Protein AF-A0A7C8ZR14-F1 (afdb_monomer_lite)

Organism: Opuntia streptacantha (NCBI:txid393608)

Foldseek 3Di:
DPPVPPPPDPVLVVLVVVLVVLVVVLVVCVVVVVVVVNVVSVVVSVVSVVVSVVSVVVVVVVCCVVPPPDDPDCDPVNVLVVVCVVVVPNPVLDDVVVVVCLVCQLVVVCVVDPPPSVVSVVVSVQVVCVSRVVHDPPDD

pLDDT: mean 73.41, std 15.35, range [33.25, 92.5]

Sequence (140 aa):
VRLRHAEFPEEVKELEKQIRQISNKKDDCIRSQDFEKAAEFRDKEVDLKLQMSALISKVKELKKTEYGEVGPVVTEADIRRVVSTWTGIPVQKVSSDESHRLLKMEETLRGRVIGQDEAVKAISSAIRRARVGLKNPNHP

Radius of gyration: 27.33 Å; chains: 1; bounding box: 54×26×74 Å

Secondary structure (DSSP, 8-state):
---TT----HHHHHHHHHHHHHHHHHHHHHHTT-HHHHHHHHHHHHHHHHHHHHHHHHHHHHHHHHS-S------HHHHHHHHHHHH---GGG--HHHHHHHHSHHHHHHTTSSS-HHHHHHHHHHHHHHHTT---TT--

Structure (mmCIF, N/CA/C/O backbone):
data_AF-A0A7C8ZR14-F1
#
_entry.id   AF-A0A7C8ZR14-F1
#
loop_
_atom_site.group_PDB
_atom_site.id
_atom_site.type_symbol
_atom_site.label_atom_id
_atom_site.label_alt_id
_atom_site.label_comp_id
_atom_site.label_asym_id
_atom_site.label_entity_id
_atom_site.label_seq_id
_atom_site.pdbx_PDB_ins_code
_atom_site.Cartn_x
_atom_site.Cartn_y
_atom_site.Cartn_z
_atom_site.occupancy
_atom_site.B_iso_or_equiv
_atom_site.auth_seq_id
_atom_site.auth_comp_id
_atom_site.auth_asym_id
_atom_site.auth_atom_id
_atom_site.pdbx_PDB_model_num
ATOM 1 N N . VAL A 1 1 ? 6.190 -9.579 -10.944 1.00 39.53 1 VAL A N 1
ATOM 2 C CA . VAL A 1 1 ? 7.145 -10.184 -9.985 1.00 39.53 1 VAL A CA 1
ATOM 3 C C . VAL A 1 1 ? 6.357 -10.632 -8.775 1.00 39.53 1 VAL A C 1
ATOM 5 O O . VAL A 1 1 ? 5.856 -9.789 -8.048 1.00 39.53 1 VAL A O 1
ATOM 8 N N . ARG A 1 2 ? 6.144 -11.945 -8.631 1.00 33.25 2 ARG A N 1
ATOM 9 C CA . ARG A 1 2 ? 5.555 -12.518 -7.418 1.00 33.25 2 ARG A CA 1
ATOM 10 C C . ARG A 1 2 ? 6.653 -12.503 -6.359 1.00 33.25 2 ARG A C 1
ATOM 12 O O . ARG A 1 2 ? 7.562 -13.323 -6.425 1.00 33.25 2 ARG A O 1
ATOM 19 N N . LEU A 1 3 ? 6.594 -11.539 -5.444 1.00 41.19 3 LEU A N 1
ATOM 20 C CA . LEU A 1 3 ? 7.351 -11.577 -4.196 1.00 41.19 3 LEU A CA 1
ATOM 21 C C . LEU A 1 3 ? 6.832 -12.782 -3.402 1.00 41.19 3 LEU A C 1
ATOM 23 O O . LEU A 1 3 ? 5.840 -12.690 -2.691 1.00 41.19 3 LEU A O 1
ATOM 27 N N . ARG A 1 4 ? 7.457 -13.944 -3.609 1.00 40.19 4 ARG A N 1
ATOM 28 C CA . ARG A 1 4 ? 7.044 -15.230 -3.030 1.00 40.19 4 ARG A CA 1
ATOM 29 C C . ARG A 1 4 ? 7.347 -15.362 -1.532 1.00 40.19 4 ARG A C 1
ATOM 31 O O . ARG A 1 4 ? 7.118 -16.432 -0.992 1.00 40.19 4 ARG A O 1
ATOM 38 N N . HIS A 1 5 ? 7.862 -14.334 -0.854 1.00 40.53 5 HIS A N 1
ATOM 39 C CA . HIS A 1 5 ? 8.293 -14.424 0.556 1.00 40.53 5 HIS A CA 1
ATOM 40 C C . HIS A 1 5 ? 7.665 -13.355 1.466 1.00 40.53 5 HIS A C 1
ATOM 42 O O . HIS A 1 5 ? 8.197 -13.016 2.521 1.00 40.53 5 HIS A O 1
ATOM 48 N N . ALA A 1 6 ? 6.501 -12.839 1.079 1.00 46.66 6 ALA A N 1
ATOM 49 C CA . ALA A 1 6 ? 5.667 -12.020 1.951 1.00 46.66 6 ALA A CA 1
ATOM 50 C C . ALA A 1 6 ? 4.261 -12.617 2.041 1.00 46.66 6 ALA A C 1
ATOM 52 O O . ALA A 1 6 ? 3.263 -11.925 1.856 1.00 46.66 6 ALA A O 1
ATOM 53 N N . GLU A 1 7 ? 4.164 -13.917 2.317 1.00 47.78 7 GLU A N 1
ATOM 54 C CA . GLU A 1 7 ? 2.962 -14.394 2.989 1.00 47.78 7 GLU A CA 1
ATOM 55 C C . GLU A 1 7 ? 3.010 -13.786 4.391 1.00 47.78 7 GLU A C 1
ATOM 57 O O . GLU A 1 7 ? 3.703 -14.259 5.290 1.00 47.78 7 GLU A O 1
ATOM 62 N N . PHE A 1 8 ? 2.357 -12.629 4.542 1.00 55.09 8 PHE A N 1
ATOM 63 C CA . PHE A 1 8 ? 1.856 -12.236 5.849 1.00 55.09 8 PHE A CA 1
ATOM 64 C C . PHE A 1 8 ? 1.107 -13.452 6.403 1.00 55.09 8 PHE A C 1
ATOM 66 O O . PHE A 1 8 ? 0.346 -14.046 5.626 1.00 55.09 8 PHE A O 1
ATOM 73 N N . PRO A 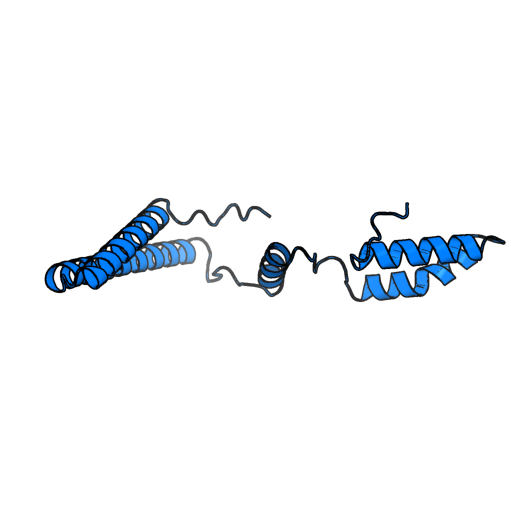1 9 ? 1.344 -13.835 7.672 1.00 68.94 9 PRO A N 1
ATOM 74 C CA . PRO A 1 9 ? 0.678 -14.983 8.271 1.00 68.94 9 PRO A CA 1
ATOM 75 C C . PRO A 1 9 ? -0.816 -14.928 7.954 1.00 68.94 9 PRO A C 1
ATOM 77 O O . PRO A 1 9 ? -1.401 -13.842 8.008 1.00 68.94 9 PRO A O 1
ATOM 80 N N . GLU A 1 10 ? -1.420 -16.061 7.591 1.00 71.62 10 GLU A N 1
ATOM 81 C CA . GLU A 1 10 ? -2.864 -16.162 7.313 1.00 71.62 10 GLU A CA 1
ATOM 82 C C . GLU A 1 10 ? -3.681 -15.479 8.429 1.00 71.62 10 GLU A C 1
ATOM 84 O O . GLU A 1 10 ? -4.591 -14.700 8.150 1.00 71.62 10 GLU A O 1
ATOM 89 N N . GLU A 1 11 ? -3.221 -15.627 9.675 1.00 73.19 11 GLU A N 1
ATOM 90 C CA . GLU A 1 11 ? -3.733 -14.964 10.880 1.00 73.19 11 GLU A CA 1
ATOM 91 C C . GLU A 1 11 ? -3.822 -13.430 10.758 1.00 73.19 11 GLU A C 1
ATOM 93 O O . GLU A 1 11 ? -4.821 -12.826 11.140 1.00 73.19 11 GLU A O 1
ATOM 98 N N . VAL A 1 12 ? -2.809 -12.770 10.182 1.00 76.81 12 VAL A N 1
ATOM 99 C CA . VAL A 1 12 ? -2.785 -11.304 10.021 1.00 76.81 12 VAL A CA 1
ATOM 100 C C . VAL A 1 12 ? -3.794 -10.853 8.965 1.00 76.81 12 VAL A C 1
ATOM 102 O O . VAL A 1 12 ? -4.459 -9.834 9.150 1.00 76.81 12 VAL A O 1
ATOM 105 N N . LYS A 1 13 ? -3.948 -11.612 7.872 1.00 78.69 13 LYS A N 1
ATOM 106 C CA . LYS A 1 13 ? -4.955 -11.311 6.838 1.00 78.69 13 LYS A CA 1
ATOM 107 C C . LYS A 1 13 ? -6.372 -11.478 7.378 1.00 78.69 13 LYS A C 1
ATOM 109 O O . LYS A 1 13 ? -7.266 -10.703 7.033 1.00 78.69 13 LYS A O 1
ATOM 114 N N . GLU A 1 14 ? -6.583 -12.491 8.209 1.00 83.19 14 GLU A N 1
ATOM 115 C CA . GLU A 1 14 ? -7.879 -12.765 8.814 1.00 83.19 14 GLU A CA 1
ATOM 116 C C . GLU A 1 14 ? -8.258 -11.687 9.837 1.00 83.19 14 GLU A C 1
ATOM 118 O O . GLU A 1 14 ? -9.372 -11.161 9.782 1.00 83.19 14 GLU A O 1
ATOM 123 N N . LEU A 1 15 ? -7.304 -11.245 10.666 1.00 83.38 15 LEU A N 1
ATOM 124 C CA . LEU A 1 15 ? -7.471 -10.089 11.552 1.00 83.38 15 LEU A CA 1
ATOM 125 C C . LEU A 1 15 ? -7.766 -8.797 10.778 1.00 83.38 15 LEU A C 1
ATOM 127 O O . LEU A 1 15 ? -8.674 -8.055 11.147 1.00 83.38 15 LEU A O 1
ATOM 131 N N . GLU A 1 16 ? -7.071 -8.536 9.668 1.00 82.88 16 GLU A N 1
ATOM 132 C CA . GLU A 1 16 ? -7.337 -7.354 8.837 1.00 82.88 16 GLU A CA 1
ATOM 133 C C . GLU A 1 16 ? -8.766 -7.374 8.262 1.00 82.88 16 GLU A C 1
ATOM 135 O O . GLU A 1 16 ? -9.469 -6.357 8.253 1.00 82.88 16 GLU A O 1
ATOM 140 N N . LYS A 1 17 ? -9.236 -8.550 7.827 1.00 88.69 17 LYS A N 1
ATOM 141 C CA . LYS A 1 17 ? -10.613 -8.743 7.356 1.00 88.69 17 LYS A CA 1
ATOM 142 C C . LYS A 1 17 ? -11.626 -8.492 8.475 1.00 88.69 17 LYS A C 1
ATOM 144 O O . LYS A 1 17 ? -12.638 -7.834 8.227 1.00 88.69 17 LYS A O 1
ATOM 149 N N . GLN A 1 18 ? -11.357 -8.971 9.689 1.00 86.88 18 GLN A N 1
ATOM 150 C CA . GLN A 1 18 ? -12.218 -8.748 10.855 1.00 86.88 18 GLN A CA 1
ATOM 151 C C . GLN A 1 18 ? -12.276 -7.266 11.253 1.00 86.88 18 GLN A C 1
ATOM 153 O O . GLN A 1 18 ? -13.371 -6.733 11.436 1.00 86.88 18 GLN A O 1
ATOM 158 N N . ILE A 1 19 ? -11.134 -6.570 11.291 1.00 88.62 19 ILE A N 1
ATOM 159 C CA . ILE A 1 19 ? -11.067 -5.122 11.554 1.00 88.62 19 ILE A CA 1
ATOM 160 C C . ILE A 1 19 ? -11.901 -4.358 10.523 1.00 88.62 19 ILE A C 1
ATOM 162 O O . ILE A 1 19 ? -12.688 -3.484 10.883 1.00 88.62 19 ILE A O 1
ATOM 166 N N . ARG A 1 20 ? -11.797 -4.722 9.239 1.00 89.44 20 ARG A N 1
ATOM 167 C CA . ARG A 1 20 ? -12.578 -4.086 8.169 1.00 89.44 20 ARG A CA 1
ATOM 168 C C . ARG A 1 20 ? -14.084 -4.299 8.346 1.00 89.44 20 ARG A C 1
ATOM 170 O O . ARG A 1 20 ? -14.862 -3.367 8.166 1.00 89.44 20 ARG A O 1
ATOM 177 N N . GLN A 1 21 ? -14.502 -5.505 8.733 1.00 91.62 21 GLN A N 1
ATOM 178 C CA . GLN A 1 21 ? -15.908 -5.793 9.031 1.00 91.62 21 GLN A CA 1
ATOM 179 C C . GLN A 1 21 ? -16.421 -4.997 10.236 1.00 91.62 21 GLN A C 1
ATOM 181 O O . GLN A 1 21 ? -17.545 -4.501 10.202 1.00 91.62 21 GLN A O 1
ATOM 186 N N . ILE A 1 22 ? -15.616 -4.864 11.291 1.00 90.75 22 ILE A N 1
ATOM 187 C CA . ILE A 1 22 ? -15.981 -4.106 12.495 1.00 90.75 22 ILE A CA 1
ATOM 188 C C . ILE A 1 22 ? -16.031 -2.606 12.210 1.00 90.75 22 ILE A C 1
ATOM 190 O O . ILE A 1 22 ? -16.966 -1.952 12.662 1.00 90.75 22 ILE A O 1
ATOM 194 N N . SER A 1 23 ? -15.110 -2.076 11.401 1.00 90.50 23 SER A N 1
ATOM 195 C CA . SER A 1 23 ? -15.153 -0.677 10.965 1.00 90.50 23 SER A CA 1
ATOM 196 C C . SER A 1 23 ? -16.450 -0.368 10.221 1.00 90.50 23 SER A C 1
ATOM 198 O O . SER A 1 23 ? -17.108 0.615 10.544 1.00 90.50 23 SER A O 1
ATOM 200 N N . ASN A 1 24 ? -16.867 -1.240 9.296 1.00 92.44 24 ASN A N 1
ATOM 201 C CA . ASN A 1 24 ? -18.133 -1.064 8.585 1.00 92.44 24 ASN A CA 1
ATOM 202 C C . ASN A 1 24 ? -19.332 -1.086 9.549 1.00 92.44 24 ASN A C 1
ATOM 204 O O . ASN A 1 24 ? -20.182 -0.207 9.485 1.00 92.44 24 ASN A O 1
ATOM 208 N N . LYS A 1 25 ? -19.371 -2.043 10.490 1.00 90.69 25 LYS A N 1
ATOM 209 C CA . LYS A 1 25 ? -20.440 -2.122 11.505 1.00 90.69 25 LYS A CA 1
ATOM 210 C C . LYS A 1 25 ? -20.483 -0.883 12.400 1.00 90.69 25 LYS A C 1
ATOM 212 O O . LYS A 1 25 ? -21.561 -0.392 12.708 1.00 90.69 25 LYS A O 1
ATOM 217 N N . LYS A 1 26 ? -19.320 -0.367 12.801 1.00 89.25 26 LYS A N 1
ATOM 218 C CA . LYS A 1 26 ? -19.200 0.873 13.571 1.00 89.25 26 LYS A CA 1
ATOM 219 C C . LYS A 1 26 ? -19.761 2.057 12.780 1.00 89.25 26 LYS A C 1
ATOM 221 O O . LYS A 1 26 ? -20.531 2.831 13.338 1.00 89.25 26 LYS A O 1
ATOM 226 N N . ASP A 1 27 ? -19.416 2.180 11.500 1.00 90.12 27 ASP A N 1
ATOM 227 C CA . ASP A 1 27 ? -19.909 3.263 10.643 1.00 90.12 27 ASP A CA 1
ATOM 228 C C . ASP A 1 27 ? -21.430 3.169 10.426 1.00 90.12 27 ASP A C 1
ATOM 230 O O . ASP A 1 27 ? -22.119 4.191 10.434 1.00 90.12 27 ASP A O 1
ATOM 234 N N . ASP A 1 28 ? -21.977 1.955 10.322 1.00 92.50 28 ASP A N 1
ATOM 235 C CA . ASP A 1 28 ? -23.423 1.723 10.264 1.00 92.50 28 ASP A CA 1
ATOM 236 C C . ASP A 1 28 ? -24.124 2.095 11.584 1.00 92.50 28 ASP A C 1
ATOM 238 O O . ASP A 1 28 ? -25.165 2.750 11.552 1.00 92.50 28 ASP A O 1
ATOM 242 N N . CYS A 1 29 ? -23.535 1.777 12.744 1.00 90.06 29 CYS A N 1
ATOM 243 C CA . CYS A 1 29 ? -24.062 2.197 14.051 1.00 90.06 29 CYS A CA 1
ATOM 244 C C . CYS A 1 29 ? -23.996 3.718 14.260 1.00 90.06 29 CYS A C 1
ATOM 246 O O . CYS A 1 29 ? -24.901 4.305 14.849 1.00 90.06 29 CYS A O 1
ATOM 248 N N . ILE A 1 30 ? -22.952 4.383 13.754 1.00 88.94 30 ILE A N 1
ATOM 249 C CA . ILE A 1 30 ? -22.859 5.851 13.782 1.00 88.94 30 ILE A CA 1
ATOM 250 C C . ILE A 1 30 ? -23.981 6.461 12.933 1.00 88.94 30 ILE A C 1
ATOM 252 O O . ILE A 1 30 ? -24.607 7.435 13.352 1.00 88.94 30 ILE A O 1
ATOM 256 N N . ARG A 1 31 ? -24.278 5.874 11.765 1.00 91.12 31 ARG A N 1
ATOM 257 C CA . ARG A 1 31 ? -25.402 6.300 10.915 1.00 91.12 31 ARG A CA 1
ATOM 258 C C . ARG A 1 31 ? -26.759 6.075 11.579 1.00 91.12 31 ARG A C 1
ATOM 260 O O . ARG A 1 31 ? -27.636 6.914 11.405 1.00 91.12 31 ARG A O 1
ATOM 267 N N . SER A 1 32 ? -26.932 4.988 12.335 1.00 91.94 32 SER A N 1
ATOM 268 C CA . SER A 1 32 ? -28.162 4.717 13.094 1.00 91.94 32 SER A CA 1
ATOM 269 C C . SER A 1 32 ? -28.262 5.486 14.417 1.00 91.94 32 SER A C 1
ATOM 271 O O . SER A 1 32 ? -29.252 5.326 15.122 1.00 91.94 32 SER A O 1
ATOM 273 N N . GLN A 1 33 ? -27.273 6.328 14.747 1.00 91.56 33 GLN A N 1
ATOM 274 C CA . GLN A 1 33 ? -27.163 7.060 16.018 1.00 91.56 33 GLN A CA 1
ATOM 275 C C . GLN A 1 33 ? -27.097 6.154 17.268 1.00 91.56 33 GLN A C 1
ATOM 277 O O . GLN A 1 33 ? -27.286 6.621 18.390 1.00 91.56 33 GLN A O 1
ATOM 282 N N . ASP A 1 34 ? -26.756 4.872 17.101 1.00 90.62 34 ASP A N 1
ATOM 283 C CA . ASP A 1 34 ? -26.532 3.923 18.197 1.00 90.62 34 ASP A CA 1
ATOM 284 C C . ASP A 1 34 ? -25.102 4.066 18.746 1.00 90.62 34 ASP A C 1
ATOM 286 O O . ASP A 1 34 ? -24.203 3.265 18.462 1.00 90.62 34 ASP A O 1
ATOM 290 N N . PHE A 1 35 ? -24.874 5.106 19.548 1.00 88.25 35 PHE A N 1
ATOM 291 C CA . PHE A 1 35 ? -23.544 5.424 20.084 1.00 88.25 35 PHE A CA 1
ATOM 292 C C . PHE A 1 35 ? -23.005 4.378 21.070 1.00 88.25 35 PHE A C 1
ATOM 294 O O . PHE A 1 35 ? -21.794 4.184 21.151 1.00 88.25 35 PHE A O 1
ATOM 301 N N . GLU A 1 36 ? -23.889 3.673 21.776 1.00 90.06 36 GLU A N 1
ATOM 302 C CA . GLU A 1 36 ? -23.521 2.644 22.756 1.00 90.06 36 GLU A CA 1
ATOM 303 C C . GLU A 1 36 ? -22.873 1.432 22.065 1.00 90.06 36 GLU A C 1
ATOM 305 O O . GLU A 1 36 ? -21.751 1.036 22.380 1.00 90.06 36 GLU A O 1
ATOM 310 N N . LYS A 1 37 ? -23.512 0.924 21.003 1.00 88.00 37 LYS A N 1
ATOM 311 C CA . LYS A 1 37 ? -22.958 -0.157 20.172 1.00 88.00 37 LYS A CA 1
ATOM 312 C C . LYS A 1 37 ? -21.731 0.295 19.386 1.00 88.00 37 LYS A C 1
ATOM 314 O O . LYS A 1 37 ? -20.795 -0.482 19.208 1.00 88.00 37 LYS A O 1
ATOM 319 N N . ALA A 1 38 ? -21.704 1.545 18.920 1.00 86.44 38 ALA A N 1
ATOM 320 C CA . ALA A 1 38 ? -20.533 2.097 18.244 1.00 86.44 38 ALA A CA 1
ATOM 321 C C . ALA A 1 38 ? -19.301 2.149 19.168 1.00 86.44 38 ALA A C 1
ATOM 323 O O . ALA A 1 38 ? -18.189 1.889 18.702 1.00 86.44 38 ALA A O 1
ATOM 324 N N . ALA A 1 39 ? -19.487 2.434 20.463 1.00 88.62 39 ALA A N 1
ATOM 325 C CA . ALA A 1 39 ? -18.420 2.378 21.459 1.00 88.62 39 ALA A CA 1
ATOM 326 C C . ALA A 1 39 ? -17.889 0.946 21.632 1.00 88.62 39 ALA A C 1
ATOM 328 O O . ALA A 1 39 ? -16.684 0.733 21.518 1.00 88.62 39 ALA A O 1
ATOM 329 N N . GLU A 1 40 ? -18.769 -0.053 21.754 1.00 89.94 40 GLU A N 1
ATOM 330 C CA . GLU A 1 40 ? -18.336 -1.455 21.821 1.00 89.94 40 GLU A CA 1
ATOM 331 C C . GLU A 1 40 ? -17.557 -1.904 20.575 1.00 89.94 40 GLU A C 1
ATOM 333 O O . GLU A 1 40 ? -16.567 -2.632 20.677 1.00 89.94 40 GLU A O 1
ATOM 338 N N . PHE A 1 41 ? -18.000 -1.506 19.375 1.00 89.62 41 PHE A N 1
ATOM 339 C CA . PHE A 1 41 ? -17.288 -1.839 18.139 1.00 89.62 41 PHE A CA 1
ATOM 340 C C . PHE A 1 41 ? -15.940 -1.131 18.043 1.00 89.62 41 PHE A C 1
ATOM 342 O O . PHE A 1 41 ? -14.987 -1.729 17.549 1.00 89.62 41 PHE A O 1
ATOM 349 N N . ARG A 1 42 ? -15.836 0.103 18.543 1.00 88.19 42 ARG A N 1
ATOM 350 C CA . ARG A 1 42 ? -14.563 0.820 18.646 1.00 88.19 42 ARG A CA 1
ATOM 351 C C . ARG A 1 42 ? -13.595 0.094 19.578 1.00 88.19 42 ARG A C 1
ATOM 353 O O . ARG A 1 42 ? -12.440 -0.080 19.204 1.00 88.19 42 ARG A O 1
ATOM 360 N N . ASP A 1 43 ? -14.049 -0.352 20.743 1.00 89.06 43 ASP A N 1
ATOM 361 C CA . ASP A 1 43 ? -13.189 -1.057 21.698 1.00 89.06 43 ASP A CA 1
ATOM 362 C C . ASP A 1 43 ? -12.710 -2.398 21.126 1.00 89.06 43 ASP A C 1
ATOM 364 O O . ASP A 1 43 ? -11.520 -2.710 21.181 1.00 89.06 43 ASP A O 1
ATOM 368 N N . LYS A 1 44 ? -13.601 -3.138 20.451 1.00 88.25 44 LYS A N 1
ATOM 369 C CA . LYS A 1 44 ? -13.248 -4.358 19.701 1.00 88.25 44 LYS A CA 1
ATOM 370 C C . LYS A 1 44 ? -12.260 -4.079 18.563 1.00 88.25 44 LYS A C 1
ATOM 372 O O . LYS A 1 44 ? -11.355 -4.873 18.324 1.00 88.25 44 LYS A O 1
ATOM 377 N N . GLU A 1 45 ? -12.409 -2.960 17.854 1.00 87.12 45 GLU A N 1
ATOM 378 C CA . GLU A 1 45 ? -11.476 -2.543 16.800 1.00 87.12 45 GLU A CA 1
ATOM 379 C C . GLU A 1 45 ? -10.080 -2.250 17.369 1.00 87.12 45 GLU A C 1
ATOM 381 O O . GLU A 1 45 ? -9.072 -2.628 16.767 1.00 87.12 45 GLU A O 1
ATOM 386 N N . VAL A 1 46 ? -10.011 -1.584 18.525 1.00 88.88 46 VAL A N 1
ATOM 387 C CA . VAL A 1 46 ? -8.750 -1.281 19.214 1.00 88.88 46 VAL A CA 1
ATOM 388 C C . VAL A 1 46 ? -8.070 -2.563 19.688 1.00 88.88 46 VAL A C 1
ATOM 390 O O . VAL A 1 46 ? -6.879 -2.729 19.427 1.00 88.88 46 VAL A O 1
ATOM 393 N N . ASP A 1 47 ? -8.807 -3.488 20.304 1.00 88.50 47 ASP A N 1
ATOM 394 C CA . ASP A 1 47 ? -8.263 -4.772 20.760 1.00 88.50 47 ASP A CA 1
ATOM 395 C C . ASP A 1 47 ? -7.679 -5.591 19.597 1.00 88.50 47 ASP A C 1
ATOM 397 O O . ASP A 1 47 ? -6.519 -6.007 19.632 1.00 88.50 47 ASP A O 1
ATOM 401 N N . LEU A 1 48 ? -8.418 -5.719 18.491 1.00 85.81 48 LEU A N 1
ATOM 402 C CA . LEU A 1 48 ? -7.933 -6.437 17.309 1.00 85.81 48 LEU A CA 1
ATOM 403 C C . LEU A 1 48 ? -6.716 -5.765 16.664 1.00 85.81 48 LEU A C 1
ATOM 405 O O . LEU A 1 48 ? -5.812 -6.454 16.186 1.00 85.81 48 LEU A O 1
ATOM 409 N N . LYS A 1 49 ? -6.642 -4.427 16.668 1.00 83.56 49 LYS A N 1
ATOM 410 C CA . LYS A 1 49 ? -5.445 -3.701 16.208 1.00 83.56 49 LYS A CA 1
ATOM 411 C C . LYS A 1 49 ? -4.241 -3.961 17.108 1.00 83.56 49 LYS A C 1
ATOM 413 O O . LYS A 1 49 ? -3.133 -4.121 16.592 1.00 83.56 49 LYS A O 1
ATOM 418 N N . LEU A 1 50 ? -4.440 -4.030 18.425 1.00 86.25 50 LEU A N 1
ATOM 419 C CA . LEU A 1 50 ? -3.382 -4.382 19.372 1.00 86.25 50 LEU A CA 1
ATOM 420 C C . LEU A 1 50 ? -2.876 -5.803 19.110 1.00 86.25 50 LEU A C 1
ATOM 422 O O . LEU A 1 50 ? -1.670 -5.979 18.928 1.00 86.25 50 LEU A O 1
ATOM 426 N N . GLN A 1 51 ? -3.774 -6.782 18.968 1.00 82.56 51 GLN A N 1
ATOM 427 C CA . GLN A 1 51 ? -3.415 -8.161 18.617 1.00 82.56 51 GLN A CA 1
ATOM 428 C C . GLN A 1 51 ? -2.649 -8.239 17.287 1.00 82.56 51 GLN A C 1
ATOM 430 O O . GLN A 1 51 ? -1.601 -8.882 17.206 1.00 82.56 51 GLN A O 1
ATOM 435 N N . MET A 1 52 ? -3.111 -7.520 16.259 1.00 78.56 52 MET A N 1
ATOM 436 C CA . MET A 1 52 ? -2.439 -7.452 14.960 1.00 78.56 52 MET A CA 1
ATOM 437 C C . MET A 1 52 ? -1.028 -6.860 15.086 1.00 78.56 52 MET A C 1
ATOM 439 O O . MET A 1 52 ? -0.075 -7.406 14.530 1.00 78.56 52 MET A O 1
ATOM 443 N N . SER A 1 53 ? -0.865 -5.771 15.843 1.00 79.31 53 SER A N 1
ATOM 444 C CA . SER A 1 53 ? 0.444 -5.145 16.063 1.00 79.31 53 SER A CA 1
ATOM 445 C C . SER A 1 53 ? 1.415 -6.046 16.835 1.00 79.31 53 SER A C 1
ATOM 447 O O . SER A 1 53 ? 2.592 -6.098 16.479 1.00 79.31 53 SER A O 1
ATOM 449 N N . ALA A 1 54 ? 0.921 -6.808 17.816 1.00 82.44 54 ALA A N 1
ATOM 450 C CA . ALA A 1 54 ? 1.702 -7.772 18.587 1.00 82.44 54 ALA A CA 1
ATOM 451 C C . ALA A 1 54 ? 2.132 -8.983 17.738 1.00 82.44 54 ALA A C 1
ATOM 453 O O . ALA A 1 54 ? 3.256 -9.471 17.845 1.00 82.44 54 ALA A O 1
ATOM 454 N N . LEU A 1 55 ? 1.264 -9.453 16.840 1.00 78.19 55 LEU A N 1
ATOM 455 C CA . LEU A 1 55 ? 1.614 -10.489 15.866 1.00 78.19 55 LEU A CA 1
ATOM 456 C C . LE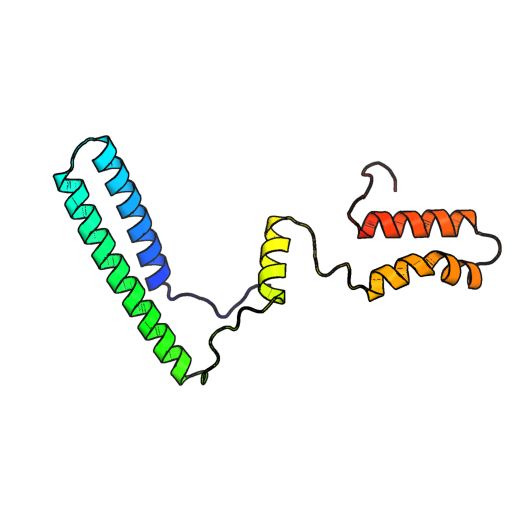U A 1 55 ? 2.675 -9.991 14.881 1.00 78.19 55 LEU A C 1
ATOM 458 O O . LEU A 1 55 ? 3.651 -10.691 14.615 1.00 78.19 55 LEU A O 1
ATOM 462 N N . ILE A 1 56 ? 2.532 -8.763 14.378 1.00 75.00 56 ILE A N 1
ATOM 463 C CA . ILE A 1 56 ? 3.514 -8.152 13.475 1.00 75.00 56 ILE A CA 1
ATOM 464 C C . ILE A 1 56 ? 4.863 -7.962 14.177 1.00 75.00 56 ILE A C 1
ATOM 466 O O . ILE A 1 56 ? 5.896 -8.244 13.567 1.00 75.00 56 ILE A O 1
ATOM 470 N N . SER A 1 57 ? 4.884 -7.512 15.437 1.00 75.81 57 SER A N 1
ATOM 471 C CA . SER A 1 57 ? 6.132 -7.371 16.195 1.00 75.81 57 SER A CA 1
ATOM 472 C C . SER A 1 57 ? 6.794 -8.726 16.432 1.00 75.81 57 SER A C 1
ATOM 474 O O . SER A 1 5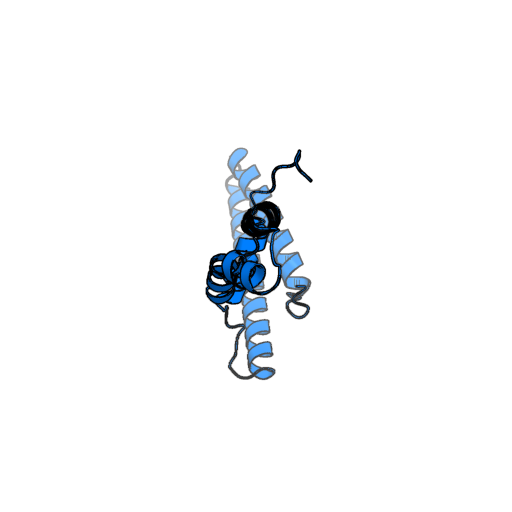7 ? 7.977 -8.861 16.130 1.00 75.81 57 SER A O 1
ATOM 476 N N . LYS A 1 58 ? 6.035 -9.756 16.825 1.00 75.50 58 LYS A N 1
ATOM 477 C CA . LYS A 1 58 ? 6.541 -11.128 16.988 1.00 75.50 58 LYS A CA 1
ATOM 478 C C . LYS A 1 58 ? 7.117 -11.691 15.687 1.00 75.50 58 LYS A C 1
ATOM 480 O O . LYS A 1 58 ? 8.214 -12.241 15.680 1.00 75.50 58 LYS A O 1
ATOM 485 N N . VAL A 1 59 ? 6.431 -11.503 14.558 1.00 69.38 59 VAL A N 1
ATOM 486 C CA . VAL A 1 59 ? 6.937 -11.904 13.231 1.00 69.38 59 VAL A CA 1
ATOM 487 C C . VAL A 1 59 ? 8.201 -11.127 12.864 1.00 69.38 59 VAL A C 1
ATOM 489 O O . VAL A 1 59 ? 9.118 -11.688 12.270 1.00 69.38 59 VAL A O 1
ATOM 492 N N . LYS A 1 60 ? 8.280 -9.839 13.209 1.00 66.12 60 LYS A N 1
ATOM 493 C CA . LYS A 1 60 ? 9.460 -9.004 12.959 1.00 66.12 60 LYS A CA 1
ATOM 494 C C . LYS A 1 60 ? 10.653 -9.423 13.823 1.00 66.12 60 LYS A C 1
ATOM 496 O O . LYS A 1 60 ? 11.776 -9.389 13.329 1.00 66.12 60 LYS A O 1
ATOM 501 N N . GLU A 1 61 ? 10.425 -9.830 15.068 1.00 65.44 61 GLU A N 1
ATOM 502 C CA . GLU A 1 61 ? 11.452 -10.371 15.969 1.00 65.44 61 GLU A CA 1
ATOM 503 C C . GLU A 1 61 ? 11.961 -11.741 15.507 1.00 65.44 61 GLU A C 1
ATOM 505 O O . GLU A 1 61 ? 13.174 -11.945 15.439 1.00 65.44 61 GLU A O 1
ATOM 510 N N . LEU A 1 62 ? 11.059 -12.638 15.092 1.00 60.41 62 LEU A N 1
ATOM 511 C CA . LEU A 1 62 ? 11.412 -13.933 14.495 1.00 60.41 62 LEU A CA 1
ATOM 512 C C . LEU A 1 62 ? 12.200 -13.760 13.185 1.00 60.41 62 LEU A C 1
ATOM 514 O O . LEU A 1 62 ? 13.228 -14.396 12.970 1.00 60.41 62 LEU A O 1
ATOM 518 N N . LYS A 1 63 ? 11.790 -12.823 12.323 1.00 54.66 63 LYS A N 1
ATOM 519 C CA . LYS A 1 63 ? 12.529 -12.525 11.085 1.00 54.66 63 LYS A CA 1
ATOM 520 C C . LYS A 1 63 ? 13.886 -11.866 11.340 1.00 54.66 63 LYS A C 1
ATOM 522 O O . LYS A 1 63 ? 14.812 -12.122 10.581 1.00 54.66 63 LYS A O 1
ATOM 527 N N . LYS A 1 64 ? 14.027 -11.063 12.402 1.00 52.12 64 LYS A N 1
ATOM 528 C CA . LYS A 1 64 ? 15.317 -10.493 12.837 1.00 52.12 64 LYS A CA 1
ATOM 529 C C . LYS A 1 64 ? 16.306 -11.553 13.327 1.00 52.12 64 LYS A C 1
ATOM 531 O O . LYS A 1 64 ? 17.507 -11.309 13.268 1.00 52.12 64 LYS A O 1
ATOM 536 N N . THR A 1 65 ? 15.813 -12.677 13.847 1.00 52.34 65 THR A N 1
ATOM 537 C CA . THR A 1 65 ? 16.650 -13.772 14.357 1.00 52.34 65 THR A CA 1
ATOM 538 C C . THR A 1 65 ? 17.081 -14.739 13.251 1.00 52.34 65 THR A C 1
ATOM 540 O O . THR A 1 65 ? 18.196 -15.245 13.316 1.00 52.34 65 THR A O 1
ATOM 543 N N . GLU A 1 66 ? 16.268 -14.939 12.207 1.00 48.34 66 GLU A N 1
ATOM 544 C CA . GLU A 1 66 ? 16.638 -15.758 11.036 1.00 48.34 66 GLU A CA 1
ATOM 545 C C . GLU A 1 66 ? 17.428 -14.994 9.957 1.00 48.34 66 GLU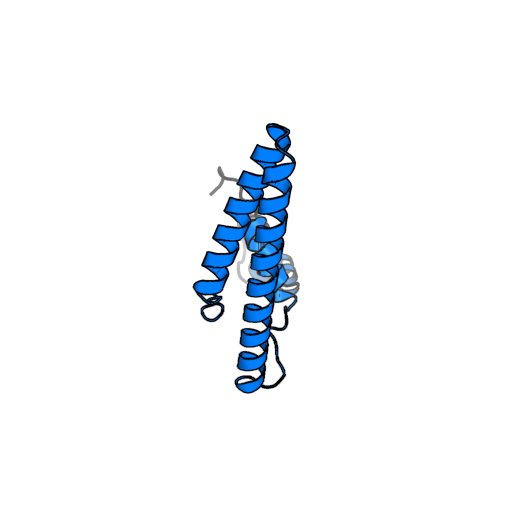 A C 1
ATOM 547 O O . GLU A 1 66 ? 18.304 -15.565 9.310 1.00 48.34 66 GLU A O 1
ATOM 552 N N . TYR A 1 67 ? 17.153 -13.702 9.767 1.00 45.16 67 TYR A N 1
ATOM 553 C CA . TYR A 1 67 ? 17.847 -12.832 8.817 1.00 45.16 67 TYR A CA 1
ATOM 554 C C . TYR A 1 67 ? 18.382 -11.630 9.593 1.00 45.16 67 TYR A C 1
ATOM 556 O O . TYR A 1 67 ? 17.650 -10.676 9.858 1.00 45.16 67 TYR A O 1
ATOM 564 N N . GLY A 1 68 ? 19.649 -11.693 10.011 1.00 41.56 68 GLY A N 1
ATOM 565 C CA . GLY A 1 68 ? 20.293 -10.613 10.759 1.00 41.56 68 GLY A CA 1
ATOM 566 C C . GLY A 1 68 ? 20.036 -9.241 10.127 1.00 41.56 68 GLY A C 1
ATOM 567 O O . GLY A 1 68 ? 20.198 -9.089 8.924 1.00 41.56 68 GLY A O 1
ATOM 568 N N . GLU A 1 69 ? 19.587 -8.290 10.954 1.00 45.78 69 GLU A N 1
ATOM 569 C CA . GLU A 1 69 ? 19.437 -6.828 10.769 1.00 45.78 69 GLU A CA 1
ATOM 570 C C . GLU A 1 69 ? 18.920 -6.221 9.448 1.00 45.78 69 GLU A C 1
ATOM 572 O O . GLU A 1 69 ? 18.711 -5.010 9.386 1.00 45.78 69 GLU A O 1
ATOM 577 N N . VAL A 1 70 ? 18.610 -6.996 8.417 1.00 47.19 70 VAL A N 1
ATOM 578 C CA . VAL A 1 70 ? 18.156 -6.477 7.127 1.00 47.19 70 VAL A CA 1
ATOM 579 C C . VAL A 1 70 ? 16.666 -6.760 6.997 1.00 47.19 70 VAL A C 1
ATOM 581 O O . VAL A 1 70 ? 16.225 -7.736 6.394 1.00 47.19 70 VAL A O 1
ATOM 584 N N . GLY A 1 71 ? 15.857 -5.875 7.587 1.00 51.31 71 GLY A N 1
ATOM 585 C CA . GLY A 1 71 ? 14.455 -5.751 7.181 1.00 51.31 71 GLY A CA 1
ATOM 586 C C . GLY A 1 71 ? 14.363 -5.496 5.667 1.00 51.31 71 GLY A C 1
ATOM 587 O O . GLY A 1 71 ? 15.357 -5.096 5.061 1.00 51.31 71 GLY A O 1
ATOM 588 N N . PRO A 1 72 ? 13.202 -5.710 5.022 1.00 50.75 72 PRO A N 1
ATOM 589 C CA . PRO A 1 72 ? 13.074 -5.469 3.590 1.00 50.75 72 PRO A CA 1
ATOM 590 C C . PRO A 1 72 ? 13.351 -3.988 3.308 1.00 50.75 72 PRO A C 1
ATOM 592 O O . PRO A 1 72 ? 12.524 -3.122 3.591 1.00 50.75 72 PRO A O 1
ATOM 595 N N . VAL A 1 73 ? 14.549 -3.695 2.800 1.00 53.44 73 VAL A N 1
ATOM 596 C CA . VAL A 1 73 ? 14.944 -2.354 2.380 1.00 53.44 73 VAL A CA 1
ATOM 597 C C . VAL A 1 73 ? 14.107 -2.035 1.154 1.00 53.44 73 VAL A C 1
ATOM 599 O O . VAL A 1 73 ? 14.279 -2.648 0.103 1.00 53.44 73 VAL A O 1
ATOM 602 N N . VAL A 1 74 ? 13.164 -1.107 1.302 1.00 54.97 74 VAL A N 1
ATOM 603 C CA . VAL A 1 74 ? 12.374 -0.613 0.176 1.00 54.97 74 VAL A CA 1
ATOM 604 C C . VAL A 1 74 ? 13.316 0.191 -0.705 1.00 54.97 74 VAL A C 1
ATOM 606 O O . VAL A 1 74 ? 13.734 1.291 -0.348 1.00 54.97 74 VAL A O 1
ATOM 609 N N . THR A 1 75 ? 13.696 -0.387 -1.839 1.00 61.16 75 THR A N 1
ATOM 610 C CA . THR A 1 75 ? 14.579 0.281 -2.791 1.00 61.16 75 THR A CA 1
ATOM 611 C C . THR A 1 75 ? 13.770 1.155 -3.742 1.00 61.16 75 THR A C 1
ATOM 613 O O . THR A 1 75 ? 12.581 0.929 -3.983 1.00 61.16 75 THR A O 1
ATOM 616 N N . GLU A 1 76 ? 14.423 2.141 -4.356 1.00 62.34 76 GLU A N 1
ATOM 617 C CA . GLU A 1 76 ? 13.820 2.967 -5.409 1.00 62.34 76 GLU A CA 1
ATOM 618 C C . GLU A 1 76 ? 13.225 2.106 -6.548 1.00 62.34 76 GLU A C 1
ATOM 620 O O . GLU A 1 76 ? 12.208 2.451 -7.152 1.00 62.34 76 GLU A O 1
ATOM 625 N N . ALA A 1 77 ? 13.813 0.930 -6.796 1.00 61.41 77 ALA A N 1
ATOM 626 C CA . ALA A 1 77 ? 13.331 -0.043 -7.769 1.00 61.41 77 ALA A CA 1
ATOM 627 C C . ALA A 1 77 ? 11.963 -0.652 -7.401 1.00 61.41 77 ALA A C 1
ATOM 629 O O . ALA A 1 77 ? 11.170 -0.955 -8.299 1.00 61.41 77 ALA A O 1
ATOM 630 N N . ASP A 1 78 ? 11.660 -0.801 -6.111 1.00 60.84 78 ASP A N 1
ATOM 631 C CA . ASP A 1 78 ? 10.386 -1.344 -5.632 1.00 60.84 78 ASP A CA 1
ATOM 632 C C . ASP A 1 78 ? 9.263 -0.312 -5.750 1.00 60.84 78 ASP A C 1
ATOM 634 O O . ASP A 1 78 ? 8.194 -0.626 -6.278 1.00 60.84 78 ASP A O 1
ATOM 638 N N . ILE A 1 79 ? 9.536 0.946 -5.386 1.00 62.97 79 ILE A N 1
ATOM 639 C CA . ILE A 1 79 ? 8.601 2.072 -5.563 1.00 62.97 79 ILE A CA 1
ATOM 640 C C . ILE A 1 79 ? 8.260 2.233 -7.048 1.00 62.97 79 ILE A C 1
ATOM 642 O O . ILE A 1 79 ? 7.092 2.291 -7.440 1.00 62.97 79 ILE A O 1
ATOM 646 N N . ARG A 1 80 ? 9.286 2.209 -7.903 1.00 64.12 80 ARG A N 1
ATOM 647 C CA . ARG A 1 80 ? 9.148 2.320 -9.357 1.00 64.12 80 ARG A CA 1
ATOM 648 C C . ARG A 1 80 ? 8.275 1.210 -9.950 1.00 64.12 80 ARG A C 1
ATOM 650 O O . ARG A 1 80 ? 7.486 1.464 -10.859 1.00 64.12 80 ARG A O 1
ATOM 657 N N . ARG A 1 81 ? 8.374 -0.017 -9.428 1.00 63.94 81 ARG A N 1
ATOM 658 C CA . ARG A 1 81 ? 7.552 -1.163 -9.853 1.00 63.94 81 ARG A CA 1
ATOM 659 C C . ARG A 1 81 ? 6.077 -0.978 -9.492 1.00 63.94 81 ARG A C 1
ATOM 661 O O . ARG A 1 81 ? 5.212 -1.300 -10.307 1.00 63.94 81 ARG A O 1
ATOM 668 N N . VAL A 1 82 ? 5.790 -0.458 -8.300 1.00 64.31 82 VAL A N 1
ATOM 669 C CA . VAL A 1 82 ? 4.417 -0.192 -7.841 1.00 64.31 82 VAL A CA 1
ATOM 670 C C . VAL A 1 82 ? 3.773 0.906 -8.689 1.00 64.31 82 VAL A C 1
ATOM 672 O O . VAL A 1 82 ? 2.696 0.693 -9.246 1.00 64.31 82 VAL A O 1
ATOM 675 N N . VAL A 1 83 ? 4.471 2.026 -8.896 1.00 63.66 83 VAL A N 1
ATOM 676 C CA . VAL A 1 83 ? 3.991 3.140 -9.735 1.00 63.66 83 VAL A CA 1
ATOM 677 C C . VAL A 1 83 ? 3.790 2.696 -11.186 1.00 63.66 83 VAL A C 1
ATOM 679 O O . VAL A 1 83 ? 2.794 3.052 -11.810 1.00 63.66 83 VAL A O 1
ATOM 682 N N . SER A 1 84 ? 4.677 1.851 -11.715 1.00 62.84 84 SER A N 1
ATOM 683 C CA . SER A 1 84 ? 4.541 1.277 -13.058 1.00 62.84 84 SER A CA 1
ATOM 684 C C . SER A 1 84 ? 3.322 0.360 -13.197 1.00 62.84 84 SER A C 1
ATOM 686 O O . SER A 1 84 ? 2.653 0.377 -14.225 1.00 62.84 84 SER A O 1
ATOM 688 N N . THR A 1 85 ? 3.006 -0.414 -12.154 1.00 65.38 85 THR A N 1
ATOM 689 C CA . THR A 1 85 ? 1.827 -1.295 -12.132 1.00 65.38 85 THR A CA 1
ATOM 690 C C . THR A 1 85 ? 0.535 -0.481 -12.107 1.00 65.38 85 THR A C 1
ATOM 692 O O . THR A 1 85 ? -0.439 -0.863 -12.746 1.00 65.38 85 THR A O 1
ATOM 695 N N . TRP A 1 86 ? 0.535 0.656 -11.409 1.00 67.12 86 TRP A N 1
ATOM 696 C CA . TRP A 1 86 ? -0.644 1.512 -11.296 1.00 67.12 86 TRP A CA 1
ATOM 697 C C . TRP A 1 86 ? -0.866 2.395 -12.532 1.00 67.12 86 TRP A C 1
ATOM 699 O O . TRP A 1 86 ? -1.997 2.585 -12.966 1.00 67.12 86 TRP A O 1
ATOM 709 N N . THR A 1 87 ? 0.214 2.905 -13.125 1.00 59.91 87 THR A N 1
ATOM 710 C CA . THR A 1 87 ? 0.150 3.804 -14.291 1.00 59.91 87 THR A CA 1
ATOM 711 C C . THR A 1 87 ? 0.209 3.070 -15.631 1.00 59.91 87 THR A C 1
ATOM 713 O O . THR A 1 87 ? -0.038 3.675 -16.668 1.00 59.91 87 THR A O 1
ATOM 716 N N . GLY A 1 88 ? 0.567 1.781 -15.644 1.00 58.84 88 GLY A N 1
ATOM 717 C CA . GLY A 1 88 ? 0.765 0.996 -16.867 1.00 58.84 88 GLY A CA 1
ATOM 718 C C . GLY A 1 88 ? 1.994 1.407 -17.687 1.00 58.84 88 GLY A C 1
ATOM 719 O O . GLY A 1 88 ? 2.262 0.808 -18.728 1.00 58.84 88 GLY A O 1
ATOM 720 N N . ILE A 1 89 ? 2.763 2.401 -17.230 1.00 58.41 89 ILE A N 1
ATOM 721 C CA . ILE A 1 89 ? 3.935 2.931 -17.928 1.00 58.41 89 ILE A CA 1
ATOM 722 C C . ILE A 1 89 ? 5.186 2.209 -17.395 1.00 58.41 89 ILE A C 1
ATOM 724 O O . ILE A 1 89 ? 5.546 2.362 -16.221 1.00 58.41 89 ILE A O 1
ATOM 728 N N . PRO A 1 90 ? 5.867 1.378 -18.208 1.00 57.91 90 PRO A N 1
ATOM 729 C CA . PRO A 1 90 ? 7.050 0.633 -17.789 1.00 57.91 90 PRO A CA 1
ATOM 730 C C . PRO A 1 90 ? 8.270 1.550 -17.662 1.00 57.91 90 PRO A C 1
ATOM 732 O O . PRO A 1 90 ? 8.962 1.832 -18.637 1.00 57.91 90 PRO A O 1
ATOM 735 N N . VAL A 1 91 ? 8.598 1.952 -16.433 1.00 57.25 91 VAL A N 1
ATOM 736 C CA . VAL A 1 91 ? 9.758 2.818 -16.133 1.00 57.25 91 VAL A CA 1
ATOM 737 C C . VAL A 1 91 ? 11.106 2.117 -16.401 1.00 57.25 91 VAL A C 1
ATOM 739 O O . VAL A 1 91 ? 12.144 2.758 -16.482 1.00 57.25 91 VAL A O 1
ATOM 742 N N . GLN A 1 92 ? 11.116 0.791 -16.595 1.00 56.75 92 GLN A N 1
ATOM 743 C CA . GLN A 1 92 ? 12.317 0.047 -17.006 1.00 56.75 92 GLN A CA 1
ATOM 744 C C . GLN A 1 92 ? 12.764 0.331 -18.450 1.00 56.75 92 GLN A C 1
ATOM 746 O O . GLN A 1 92 ? 13.859 -0.075 -18.827 1.00 56.75 92 GLN A O 1
ATOM 751 N N . LYS A 1 93 ? 11.936 0.982 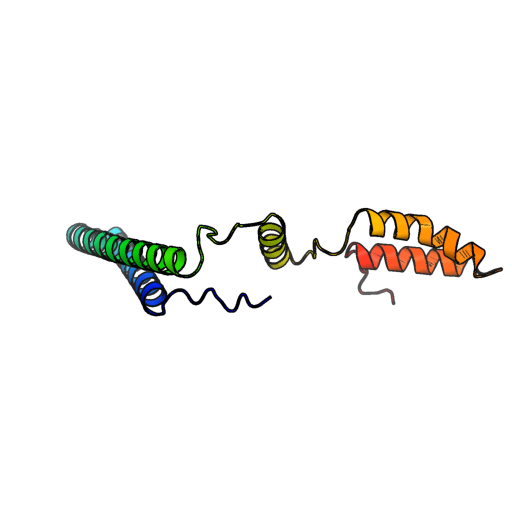-19.277 1.00 53.12 93 LYS A N 1
ATOM 752 C CA . LYS A 1 93 ? 12.155 1.050 -20.730 1.00 53.12 93 LYS A CA 1
ATOM 753 C C . LYS A 1 93 ? 12.830 2.320 -21.247 1.00 53.12 93 LYS A C 1
ATOM 755 O O . LYS A 1 93 ? 12.929 2.471 -22.462 1.00 53.12 93 LYS A O 1
ATOM 760 N N . VAL A 1 94 ? 13.300 3.206 -20.372 1.00 52.34 94 VAL A N 1
ATOM 761 C CA . VAL A 1 94 ? 14.077 4.382 -20.784 1.00 52.34 94 VAL A CA 1
ATOM 762 C C . VAL A 1 94 ? 15.242 4.574 -19.817 1.00 52.34 94 VAL A C 1
ATOM 764 O O . VAL A 1 94 ? 15.242 5.470 -18.980 1.00 52.34 94 VAL A O 1
ATOM 767 N N . SER A 1 95 ? 16.238 3.689 -19.893 1.00 62.69 95 SER A N 1
ATOM 768 C CA . SER A 1 95 ? 17.566 4.047 -19.378 1.00 62.69 95 SER A CA 1
ATOM 769 C C . SER A 1 95 ? 18.115 5.187 -20.246 1.00 62.69 95 SER A C 1
ATOM 771 O O . SER A 1 95 ? 17.858 5.198 -21.455 1.00 62.69 95 SER A O 1
ATOM 773 N N . SER A 1 96 ? 18.870 6.133 -19.678 1.00 63.34 96 SER A N 1
ATOM 774 C CA . SER A 1 96 ? 19.526 7.221 -20.432 1.00 63.34 96 SER A CA 1
ATOM 775 C C . SER A 1 96 ? 20.287 6.700 -21.658 1.00 63.34 96 SER A C 1
ATOM 777 O O . SER A 1 96 ? 20.275 7.323 -22.721 1.00 63.34 96 SER A O 1
ATOM 779 N N . ASP A 1 97 ? 20.865 5.506 -21.532 1.00 69.56 97 ASP A N 1
ATOM 780 C CA . ASP A 1 97 ? 21.613 4.820 -22.586 1.00 69.56 97 ASP A CA 1
ATOM 781 C C . ASP A 1 97 ? 20.746 4.449 -23.790 1.00 69.56 97 ASP A C 1
ATOM 783 O O . ASP A 1 97 ? 21.177 4.545 -24.941 1.00 69.56 97 ASP A O 1
ATOM 787 N N . GLU A 1 98 ? 19.498 4.048 -23.553 1.00 72.12 98 GLU A N 1
ATOM 788 C CA . GLU A 1 98 ? 18.578 3.685 -24.623 1.00 72.12 98 GLU A CA 1
ATOM 789 C C . GLU A 1 98 ? 18.080 4.923 -25.371 1.00 72.12 98 GLU A C 1
ATOM 791 O O . GLU A 1 98 ? 18.018 4.904 -26.600 1.00 72.12 98 GLU A O 1
ATOM 796 N N . SER A 1 99 ? 17.817 6.025 -24.662 1.00 74.00 99 SER A N 1
ATOM 797 C CA . SER A 1 99 ? 17.509 7.319 -25.283 1.00 74.00 99 SER A CA 1
ATOM 798 C C . SER A 1 99 ? 18.643 7.788 -26.193 1.00 74.00 99 SER A C 1
ATOM 800 O O . SER A 1 99 ? 18.401 8.169 -27.341 1.00 74.00 99 SER A O 1
ATOM 802 N N . HIS A 1 100 ? 19.893 7.686 -25.731 1.00 78.50 100 HIS A N 1
ATOM 803 C CA . HIS A 1 100 ? 21.062 7.995 -26.555 1.00 78.50 100 HIS A CA 1
ATOM 804 C C . HIS A 1 100 ? 21.177 7.077 -27.776 1.00 78.50 100 HIS A C 1
ATOM 806 O O . HIS A 1 100 ? 21.497 7.543 -28.873 1.00 78.50 100 HIS A O 1
ATOM 812 N N . ARG A 1 101 ? 20.878 5.784 -27.619 1.00 79.56 101 ARG A N 1
ATOM 813 C CA . ARG A 1 101 ? 20.902 4.816 -28.721 1.00 79.56 101 ARG A CA 1
ATOM 814 C C . ARG A 1 101 ? 19.805 5.082 -29.754 1.00 79.56 101 ARG A C 1
ATOM 816 O O . ARG A 1 101 ? 20.061 4.946 -30.945 1.00 79.56 101 ARG A O 1
ATOM 823 N N . LEU A 1 102 ? 18.616 5.498 -29.320 1.00 82.38 102 LEU A N 1
ATOM 824 C CA . LEU A 1 102 ? 17.493 5.864 -30.191 1.00 82.38 102 LEU A CA 1
ATOM 825 C C . LEU A 1 102 ? 17.744 7.167 -30.960 1.00 82.38 102 LEU A C 1
ATOM 827 O O . LEU A 1 102 ? 17.330 7.280 -32.115 1.00 82.38 102 LEU A O 1
ATOM 831 N N . LEU A 1 103 ? 18.440 8.130 -30.349 1.00 82.75 103 LEU A N 1
ATOM 832 C CA . LEU A 1 103 ? 18.872 9.364 -31.013 1.00 82.75 103 LEU A CA 1
ATOM 833 C C . LEU A 1 103 ? 19.893 9.080 -32.125 1.00 82.75 103 LEU A C 1
ATOM 835 O O . LEU A 1 103 ? 19.763 9.613 -33.221 1.00 82.75 103 LEU A O 1
ATOM 839 N N . LYS A 1 104 ? 20.859 8.187 -31.874 1.00 86.31 104 LYS A N 1
ATOM 840 C CA . LYS A 1 104 ? 21.909 7.799 -32.840 1.00 86.31 104 LYS A CA 1
ATOM 841 C C . LYS A 1 104 ? 21.490 6.690 -33.821 1.00 86.31 104 LYS A C 1
ATOM 843 O O . LYS A 1 104 ? 22.272 6.275 -34.675 1.00 86.31 104 LYS A O 1
ATOM 848 N N . MET A 1 105 ? 20.264 6.177 -33.710 1.00 85.00 105 MET A N 1
ATOM 849 C CA . MET A 1 105 ? 19.774 5.048 -34.511 1.00 85.00 105 MET A CA 1
ATOM 850 C C . MET A 1 105 ? 19.746 5.355 -36.014 1.00 85.00 105 MET A C 1
ATOM 852 O O . MET A 1 105 ? 20.128 4.514 -36.819 1.00 85.00 105 MET A O 1
ATOM 856 N N . GLU A 1 106 ? 19.334 6.563 -36.394 1.00 86.19 106 GLU A N 1
ATOM 857 C CA . GLU A 1 106 ? 19.202 6.940 -37.805 1.00 86.19 106 GLU A CA 1
ATOM 858 C C . GLU A 1 106 ? 20.570 7.021 -38.498 1.00 86.19 106 GLU A C 1
ATOM 860 O O . GLU A 1 106 ? 20.752 6.465 -39.576 1.00 86.19 106 GLU A O 1
ATOM 865 N N . GLU A 1 107 ? 21.553 7.634 -37.836 1.00 85.81 107 GLU A N 1
ATOM 866 C CA . GLU A 1 107 ? 22.931 7.770 -38.322 1.00 85.81 107 GLU A CA 1
ATOM 867 C C . GLU A 1 107 ? 23.637 6.408 -38.433 1.00 85.81 107 GLU A C 1
ATOM 869 O O . GLU A 1 107 ? 24.246 6.088 -39.455 1.00 85.81 107 GLU A O 1
ATOM 874 N N . THR A 1 108 ? 23.488 5.557 -37.411 1.00 86.75 108 THR A N 1
ATOM 875 C CA . THR A 1 108 ? 24.086 4.209 -37.402 1.00 86.75 108 THR A CA 1
ATOM 876 C C . THR A 1 108 ? 23.503 3.285 -38.474 1.00 86.75 108 THR A C 1
ATOM 878 O O . THR A 1 108 ? 24.226 2.440 -39.005 1.00 86.75 108 THR A O 1
ATOM 881 N N . LEU A 1 109 ? 22.221 3.438 -38.821 1.00 85.25 109 LEU A N 1
ATOM 882 C CA . LEU A 1 109 ? 21.585 2.688 -39.905 1.00 85.25 109 LEU A CA 1
ATOM 883 C C . LEU A 1 109 ? 21.965 3.230 -41.286 1.00 85.25 109 LEU A C 1
ATOM 885 O O . LEU A 1 109 ? 22.193 2.432 -42.191 1.00 85.25 109 LEU A O 1
ATOM 889 N N . ARG A 1 110 ? 22.119 4.551 -41.437 1.00 85.50 110 ARG A N 1
ATOM 890 C CA . ARG A 1 110 ? 22.560 5.179 -42.694 1.00 85.50 110 ARG A CA 1
ATOM 891 C C . ARG A 1 110 ? 23.968 4.738 -43.109 1.00 85.50 110 ARG A C 1
ATOM 893 O O . ARG A 1 110 ? 24.227 4.516 -44.283 1.00 85.50 110 ARG A O 1
ATOM 900 N N . GLY A 1 111 ? 24.861 4.520 -42.140 1.00 84.56 111 GLY A N 1
ATOM 901 C CA . GLY A 1 111 ? 26.199 3.969 -42.398 1.00 84.56 111 GLY A CA 1
ATOM 902 C C . GLY A 1 111 ? 26.217 2.484 -42.794 1.00 84.56 111 GLY A C 1
ATOM 903 O O . GLY A 1 111 ? 27.233 1.997 -43.282 1.00 84.56 111 GLY A O 1
ATOM 904 N N . ARG A 1 112 ? 25.117 1.750 -42.577 1.00 84.31 112 ARG A N 1
ATOM 905 C CA . ARG A 1 112 ? 24.994 0.315 -42.899 1.00 84.31 112 ARG A CA 1
ATOM 906 C C . ARG A 1 112 ? 24.101 0.033 -44.103 1.00 84.31 112 ARG A C 1
ATOM 908 O O . ARG A 1 112 ? 24.241 -1.022 -44.713 1.00 84.31 1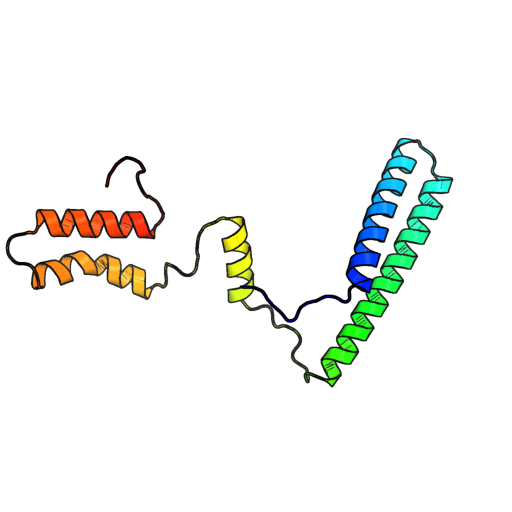12 ARG A O 1
ATOM 915 N N . VAL A 1 113 ? 23.181 0.939 -44.427 1.00 81.19 113 VAL A N 1
ATOM 916 C CA . VAL A 1 113 ? 22.205 0.792 -45.509 1.00 81.19 113 VAL A CA 1
ATOM 917 C C . VAL A 1 113 ? 22.379 1.951 -46.481 1.00 81.19 113 VAL A C 1
ATOM 919 O O . VAL A 1 113 ? 22.086 3.097 -46.154 1.00 81.19 113 VAL A O 1
ATOM 922 N N . ILE A 1 114 ? 22.850 1.644 -47.687 1.00 82.88 114 ILE A N 1
ATOM 923 C CA . ILE A 1 114 ? 23.163 2.639 -48.715 1.00 82.88 114 ILE A CA 1
ATOM 924 C C . ILE A 1 114 ? 21.936 2.834 -49.618 1.00 82.88 114 ILE A C 1
ATOM 926 O O . ILE A 1 114 ? 21.373 1.862 -50.118 1.00 82.88 114 ILE A O 1
ATOM 930 N N . GLY A 1 115 ? 21.528 4.090 -49.836 1.00 83.25 115 GLY A N 1
ATOM 931 C CA . GLY A 1 115 ? 20.484 4.458 -50.805 1.00 83.25 115 GLY A CA 1
ATOM 932 C C . GLY A 1 115 ? 19.032 4.301 -50.331 1.00 83.25 115 GLY A C 1
ATOM 933 O O . GLY A 1 115 ? 18.131 4.309 -51.162 1.00 83.25 115 GLY A O 1
ATOM 934 N N . GLN A 1 116 ? 18.786 4.149 -49.023 1.00 84.12 116 GLN A N 1
ATOM 935 C CA . GLN A 1 116 ? 17.443 3.954 -48.442 1.00 84.12 116 GLN A CA 1
ATOM 936 C C . GLN A 1 116 ? 17.160 4.924 -47.280 1.00 84.12 116 GLN A C 1
ATOM 938 O O . GLN A 1 116 ? 16.656 4.535 -46.223 1.00 84.12 116 GLN A O 1
ATOM 943 N N . ASP A 1 117 ? 17.494 6.203 -47.459 1.00 84.12 117 ASP A N 1
ATOM 944 C CA . ASP A 1 117 ? 17.391 7.218 -46.400 1.00 84.12 117 ASP A CA 1
ATOM 945 C C . ASP A 1 117 ? 15.955 7.415 -45.891 1.00 84.12 117 ASP A C 1
ATOM 947 O O . ASP A 1 117 ? 15.724 7.562 -44.687 1.00 84.12 117 ASP A O 1
ATOM 951 N N . GLU A 1 118 ? 14.972 7.368 -46.793 1.00 85.12 118 GLU A N 1
ATOM 952 C CA . GLU A 1 118 ? 13.558 7.542 -46.453 1.00 85.12 118 GLU A CA 1
ATOM 953 C C . GLU A 1 118 ? 13.027 6.382 -45.592 1.00 85.12 118 GLU A C 1
ATOM 955 O O . GLU A 1 118 ? 12.374 6.608 -44.568 1.00 85.12 118 GLU A O 1
ATOM 960 N N . ALA A 1 119 ? 13.390 5.142 -45.934 1.00 86.38 119 ALA A N 1
ATOM 961 C CA . ALA A 1 119 ? 13.003 3.952 -45.180 1.00 86.38 119 ALA A CA 1
ATOM 962 C C . ALA A 1 119 ? 13.640 3.929 -43.780 1.00 86.38 119 ALA A C 1
ATOM 964 O O . ALA A 1 119 ? 12.961 3.668 -42.783 1.00 86.38 119 ALA A O 1
ATOM 965 N N . VAL A 1 120 ? 14.931 4.270 -43.675 1.00 88.12 120 VAL A N 1
ATOM 966 C CA . VAL A 1 120 ? 15.646 4.345 -42.390 1.00 88.12 120 VAL A CA 1
ATOM 967 C C . VAL A 1 120 ? 15.020 5.399 -41.471 1.00 88.12 120 VAL A C 1
ATOM 969 O O . VAL A 1 120 ? 14.832 5.146 -40.274 1.00 88.12 120 VAL A O 1
ATOM 972 N N . LYS A 1 121 ? 14.632 6.556 -42.021 1.00 87.06 121 LYS A N 1
ATOM 973 C CA . LYS A 1 121 ? 13.953 7.626 -41.280 1.00 87.06 121 LYS A CA 1
ATOM 974 C C . LYS A 1 121 ? 12.568 7.195 -40.793 1.00 87.06 121 LYS A C 1
ATOM 976 O O . LYS A 1 121 ? 12.232 7.423 -39.626 1.00 87.06 121 LYS A O 1
ATOM 981 N N . ALA A 1 122 ? 11.779 6.541 -41.645 1.00 86.00 122 ALA A N 1
ATOM 982 C CA . ALA A 1 122 ? 10.449 6.045 -41.295 1.00 86.00 122 ALA A CA 1
ATOM 983 C C . ALA A 1 122 ? 10.504 5.001 -40.165 1.00 86.00 122 ALA A C 1
ATOM 985 O O . ALA A 1 122 ? 9.803 5.140 -39.157 1.00 86.00 122 ALA A O 1
ATOM 986 N N . ILE A 1 123 ? 11.401 4.017 -40.281 1.00 84.69 123 ILE A N 1
ATOM 987 C CA . ILE A 1 123 ? 11.575 2.935 -39.300 1.00 84.69 123 ILE A CA 1
ATOM 988 C C . ILE A 1 123 ? 12.093 3.481 -37.965 1.00 84.69 123 ILE A C 1
ATOM 990 O O . ILE A 1 123 ? 11.520 3.190 -36.915 1.00 84.69 123 ILE A O 1
ATOM 994 N N . SER A 1 124 ? 13.120 4.336 -37.983 1.00 87.81 124 SER A N 1
ATOM 995 C CA . SER A 1 124 ? 13.661 4.953 -36.760 1.00 87.81 124 SER A CA 1
ATOM 996 C C . SER A 1 124 ? 12.592 5.773 -36.026 1.00 87.81 124 SER A C 1
ATOM 998 O O . SER A 1 124 ? 12.488 5.740 -34.799 1.00 87.81 124 SER A O 1
ATOM 1000 N N . SER A 1 125 ? 11.743 6.479 -36.777 1.00 84.50 125 SER A N 1
ATOM 1001 C CA . SER A 1 125 ? 10.620 7.255 -36.245 1.00 84.50 125 SER A CA 1
ATOM 1002 C C . SER A 1 125 ? 9.532 6.363 -35.629 1.00 84.50 125 SER A C 1
ATOM 1004 O O . SER A 1 125 ? 9.032 6.664 -34.541 1.00 84.50 125 SER A O 1
ATOM 1006 N N . ALA A 1 126 ? 9.204 5.238 -36.270 1.00 83.81 126 ALA A N 1
ATOM 1007 C CA . ALA A 1 126 ? 8.253 4.254 -35.752 1.00 83.81 126 ALA A CA 1
ATOM 1008 C C . ALA A 1 126 ? 8.750 3.588 -34.457 1.00 83.81 126 ALA A C 1
ATOM 1010 O O . ALA A 1 126 ? 8.000 3.504 -33.483 1.00 83.81 126 ALA A O 1
ATOM 1011 N N . ILE A 1 127 ? 10.028 3.199 -34.403 1.00 81.88 127 ILE A N 1
ATOM 1012 C CA . ILE A 1 127 ? 10.645 2.586 -33.217 1.00 81.88 127 ILE A CA 1
ATOM 1013 C C . ILE A 1 127 ? 10.655 3.565 -32.034 1.00 81.88 127 ILE A C 1
ATOM 1015 O O . ILE A 1 127 ? 10.284 3.180 -30.922 1.00 81.88 127 ILE A O 1
ATOM 1019 N N . ARG A 1 128 ? 11.001 4.844 -32.259 1.00 82.25 128 ARG A N 1
ATOM 1020 C CA . ARG A 1 128 ? 10.938 5.882 -31.212 1.00 82.25 128 ARG A CA 1
ATOM 1021 C C . ARG A 1 128 ? 9.525 6.033 -30.652 1.00 82.25 128 ARG A C 1
ATOM 1023 O O . ARG A 1 128 ? 9.360 5.982 -29.436 1.00 82.25 128 ARG A O 1
ATOM 1030 N N . ARG A 1 129 ? 8.511 6.147 -31.520 1.00 79.94 129 ARG A N 1
ATOM 1031 C CA . ARG A 1 129 ? 7.094 6.252 -31.121 1.00 79.94 129 ARG A CA 1
ATOM 1032 C C . ARG A 1 129 ? 6.614 5.042 -30.321 1.00 79.94 129 ARG A C 1
ATOM 1034 O O . ARG A 1 129 ? 5.989 5.210 -29.277 1.00 79.94 129 ARG A O 1
ATOM 1041 N N . ALA A 1 130 ? 6.947 3.834 -30.775 1.00 77.62 130 ALA A N 1
ATOM 1042 C CA . ALA A 1 130 ? 6.587 2.598 -30.088 1.00 77.62 130 ALA A CA 1
ATOM 1043 C C . ALA A 1 130 ? 7.224 2.505 -28.692 1.00 77.62 130 ALA A C 1
ATOM 1045 O O . ALA A 1 130 ? 6.595 1.996 -27.763 1.00 77.62 130 ALA A O 1
ATOM 1046 N N . ARG A 1 131 ? 8.452 3.019 -28.520 1.00 76.81 131 ARG A N 1
ATOM 1047 C CA . ARG A 1 131 ? 9.151 2.973 -27.231 1.00 76.81 131 ARG A CA 1
ATOM 1048 C C . ARG A 1 131 ? 8.603 3.962 -26.205 1.00 76.81 131 ARG A C 1
ATOM 1050 O O . ARG A 1 131 ? 8.545 3.612 -25.031 1.00 76.81 131 ARG A O 1
ATOM 1057 N N . VAL A 1 132 ? 8.152 5.139 -26.640 1.00 72.69 132 VAL A N 1
ATOM 1058 C CA . VAL A 1 132 ? 7.514 6.145 -25.765 1.00 72.69 132 VAL A CA 1
ATOM 1059 C C . VAL A 1 132 ? 6.016 5.896 -25.542 1.00 72.69 132 VAL A C 1
ATOM 1061 O O . VAL A 1 132 ? 5.343 6.709 -24.921 1.00 72.69 132 VAL A O 1
ATOM 1064 N N . GLY A 1 133 ? 5.473 4.785 -26.052 1.00 69.56 133 GLY A N 1
ATOM 1065 C CA . GLY A 1 133 ? 4.059 4.434 -25.891 1.00 69.56 133 GLY A CA 1
ATOM 1066 C C . GLY A 1 133 ? 3.096 5.234 -26.775 1.00 69.56 133 GLY A C 1
ATOM 1067 O O . GLY A 1 133 ? 1.891 5.031 -26.693 1.00 69.56 133 GLY A O 1
ATOM 1068 N N . LEU A 1 134 ? 3.603 6.084 -27.675 1.00 67.69 134 LEU A N 1
ATOM 1069 C CA . LEU A 1 134 ? 2.811 6.837 -28.655 1.00 67.69 134 LEU A CA 1
ATOM 1070 C C . LEU A 1 134 ? 2.554 5.987 -29.912 1.00 67.69 134 LEU A C 1
ATOM 1072 O O . LEU A 1 134 ? 2.868 6.387 -31.037 1.00 67.69 134 LEU A O 1
ATOM 1076 N N . LYS A 1 135 ? 2.031 4.769 -29.723 1.00 62.69 135 LYS A N 1
ATOM 1077 C CA . LYS A 1 135 ? 1.671 3.869 -30.826 1.00 62.69 135 LYS A CA 1
ATOM 1078 C C . LYS A 1 135 ? 0.353 4.343 -31.442 1.00 62.69 135 LYS A C 1
ATOM 1080 O O . LYS A 1 135 ? -0.671 4.348 -30.770 1.00 62.69 135 LYS A O 1
ATOM 1085 N N . ASN A 1 136 ? 0.376 4.710 -32.721 1.00 60.06 136 ASN A N 1
ATOM 1086 C CA . ASN A 1 136 ? -0.843 4.995 -33.473 1.00 60.06 136 ASN A CA 1
ATOM 1087 C C . ASN A 1 136 ? -1.542 3.655 -33.805 1.00 60.06 136 ASN A C 1
ATOM 1089 O O . ASN A 1 136 ? -0.904 2.815 -34.440 1.00 60.06 136 ASN A O 1
ATOM 1093 N N . PRO A 1 137 ? -2.796 3.409 -33.377 1.00 60.78 137 PRO A N 1
ATOM 1094 C CA . PRO A 1 137 ? -3.488 2.134 -33.604 1.00 60.78 137 PRO A CA 1
ATOM 1095 C C . PRO A 1 137 ? -3.708 1.788 -35.084 1.00 60.78 137 PRO A C 1
ATOM 1097 O O . PRO A 1 137 ? -3.821 0.613 -35.414 1.00 60.78 137 PRO A O 1
ATOM 1100 N N . ASN A 1 138 ? -3.741 2.800 -35.959 1.00 55.66 138 ASN A N 1
ATOM 1101 C CA . ASN A 1 138 ? -4.145 2.672 -37.365 1.00 55.66 138 ASN A CA 1
ATOM 1102 C C . ASN A 1 138 ? -2.982 2.749 -38.368 1.00 55.66 138 ASN A C 1
ATOM 1104 O O . ASN A 1 138 ? -3.217 2.933 -39.559 1.00 55.66 138 ASN A O 1
ATOM 1108 N N . HIS A 1 139 ? -1.734 2.634 -37.914 1.00 53.31 139 HIS A N 1
ATOM 1109 C CA . HIS A 1 139 ? -0.576 2.571 -38.804 1.00 53.31 139 HIS A CA 1
ATOM 1110 C C . HIS A 1 139 ? 0.250 1.326 -38.452 1.00 53.31 139 HIS A C 1
ATOM 1112 O O . HIS A 1 139 ? 0.643 1.210 -37.284 1.00 53.31 139 HIS A O 1
ATOM 1118 N N . PRO A 1 140 ? 0.476 0.391 -39.397 1.00 56.75 140 PRO A N 1
ATOM 1119 C CA . PRO A 1 140 ? 1.392 -0.724 -39.177 1.00 56.75 140 PRO A CA 1
ATOM 1120 C C . PRO A 1 140 ? 2.819 -0.228 -38.905 1.00 56.75 140 PRO A C 1
ATOM 1122 O O . PRO A 1 140 ? 3.188 0.866 -39.407 1.00 56.75 140 PRO A O 1
#

InterPro domains:
  IPR001943 UVR domain [PF02151] (16-49)
  IPR001943 UVR domain [PS50151] (16-51)
  IPR027417 P-loop containing nucleoside triphosphate hydrolase [G3DSA:3.40.50.300] (70-140)
  IPR027417 P-loop containing nucleoside triphosphate hydrolase [SSF52540] (89-138)
  IPR050130 ATP-dependent Clp protease/Chaperone ClpA/ClpB [PTHR11638] (7-140)